Protein AF-A0A7R9UH66-F1 (afdb_monomer_lite)

Secondary structure (DSSP, 8-state):
--------------TTPEEETTEEESEEEEE--STTSPPEEEEE-TTS-HHHHHHHHHHHTT--TTHHHHHHHHHHHHH----TT-TT----S------

Radius of gyration: 20.77 Å; chains: 1; bounding box: 57×22×76 Å

Foldseek 3Di:
DDDDDDDDDPPDLPVQWDDDPNDTANDWDFADDDPPDGTDTQGHHQLDQLLVSLVVSCVVVVHDPVCSVVSSVVCCVVSDHRPPDPPPPPPPVCPDDDD

InterPro domains:
  IPR015155 PLAA family ubiquitin binding domain [PF09070] (16-80)
  IPR015155 PLAA family ubiquitin binding domain [PS51394] (1-89)
  IPR038122 PFU domain superfamily [G3DSA:3.10.20.870] (17-97)

Organism: Diacronema lutheri (NCBI:txid2081491)

Sequence (99 aa):
GAGGGAGGGAGGVALGQREYQGQLYDFVFDVDIAEGQPPLQLPYNRGADPYMAAQQFIWAHNLPQAYLEQTANFIVQNAGPSHAAVAARNVDPLTAAGA

pLDDT: mean 76.76, std 19.07, range [40.72, 96.06]

Structure (mmCIF, N/CA/C/O backbone):
data_AF-A0A7R9UH66-F1
#
_entry.id   AF-A0A7R9UH66-F1
#
loop_
_atom_site.group_PDB
_atom_site.id
_atom_site.type_symbol
_atom_site.label_atom_id
_atom_site.label_alt_id
_atom_site.label_comp_id
_atom_site.label_asym_id
_atom_site.label_entity_id
_atom_site.label_seq_id
_atom_site.pdbx_PDB_ins_code
_atom_site.Cartn_x
_atom_site.Cartn_y
_atom_site.Cartn_z
_atom_site.occupancy
_atom_site.B_iso_or_equiv
_atom_site.auth_seq_id
_atom_site.auth_comp_id
_atom_site.auth_asym_id
_atom_site.auth_atom_id
_atom_site.pdbx_PDB_model_num
ATOM 1 N N . GLY A 1 1 ? 45.530 -0.165 24.063 1.00 54.09 1 GLY A N 1
ATOM 2 C CA . GLY A 1 1 ? 44.303 -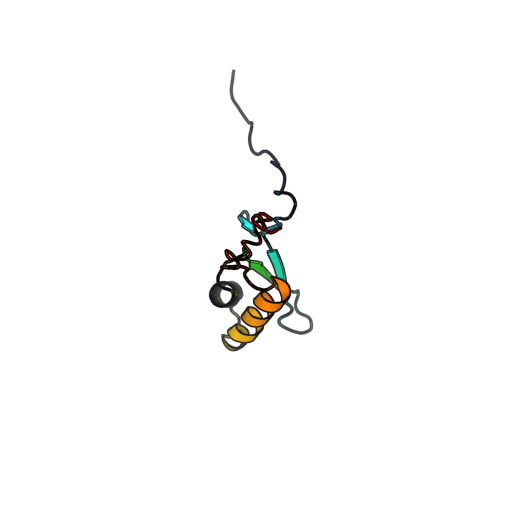0.956 23.881 1.00 54.09 1 GLY A CA 1
ATOM 3 C C . GLY A 1 1 ? 43.758 -0.651 22.510 1.00 54.09 1 GLY A C 1
ATOM 4 O O . GLY A 1 1 ? 43.576 0.519 22.209 1.00 54.09 1 GLY A O 1
ATOM 5 N N . ALA A 1 2 ? 43.605 -1.672 21.673 1.00 54.34 2 ALA A N 1
ATOM 6 C CA . ALA A 1 2 ? 42.914 -1.581 20.393 1.00 54.34 2 ALA A CA 1
ATOM 7 C C . ALA A 1 2 ? 41.470 -2.078 20.562 1.00 54.34 2 ALA A C 1
ATOM 9 O O . ALA A 1 2 ? 41.223 -2.947 21.396 1.00 54.34 2 ALA A O 1
ATOM 10 N N . GLY A 1 3 ? 40.565 -1.555 19.735 1.00 46.22 3 GLY A N 1
ATOM 11 C CA . GLY A 1 3 ? 39.159 -1.958 19.636 1.00 46.22 3 GLY A CA 1
ATOM 12 C C . GLY A 1 3 ? 38.238 -0.844 20.129 1.00 46.22 3 GLY A C 1
ATOM 13 O O . GLY A 1 3 ? 38.404 -0.354 21.235 1.00 46.22 3 GLY A O 1
ATOM 14 N N . GLY A 1 4 ? 37.266 -0.351 19.377 1.00 51.94 4 GLY A N 1
ATOM 15 C CA . GLY A 1 4 ? 36.676 -0.801 18.123 1.00 51.94 4 GLY A CA 1
ATOM 16 C C . GLY A 1 4 ? 35.274 -0.190 18.088 1.00 51.94 4 GLY A C 1
ATOM 17 O O . GLY A 1 4 ? 34.579 -0.218 19.098 1.00 51.94 4 GLY A O 1
ATOM 18 N N . GLY A 1 5 ? 34.886 0.420 16.971 1.00 45.62 5 GLY A N 1
ATOM 19 C CA . GLY A 1 5 ? 33.593 1.098 16.861 1.00 45.62 5 GLY A CA 1
ATOM 20 C C . GLY A 1 5 ? 33.389 1.776 15.513 1.00 45.62 5 GLY A C 1
ATOM 21 O O . GLY A 1 5 ? 33.060 2.954 15.458 1.00 45.62 5 GLY A O 1
ATOM 22 N N . ALA A 1 6 ? 33.649 1.042 14.432 1.00 57.56 6 ALA A N 1
ATOM 23 C CA . ALA A 1 6 ? 33.206 1.398 13.092 1.00 57.56 6 ALA A CA 1
ATOM 24 C C . ALA A 1 6 ? 31.919 0.616 12.785 1.00 57.56 6 ALA A C 1
ATOM 26 O O . ALA A 1 6 ? 31.909 -0.607 12.911 1.00 57.56 6 ALA A O 1
ATOM 27 N N . GLY A 1 7 ? 30.860 1.314 12.375 1.00 50.31 7 GLY A N 1
ATOM 28 C CA . GLY A 1 7 ? 29.608 0.732 11.877 1.00 50.31 7 GLY A CA 1
ATOM 29 C C . GLY A 1 7 ? 28.409 1.589 12.303 1.00 50.31 7 GLY A C 1
ATOM 30 O O . GLY A 1 7 ? 28.279 1.892 13.476 1.00 50.31 7 GLY A O 1
ATOM 31 N N . GLY A 1 8 ? 27.504 2.048 11.446 1.00 50.06 8 GLY A N 1
ATOM 32 C CA . GLY A 1 8 ? 27.265 1.715 10.051 1.00 50.06 8 GLY A CA 1
ATOM 33 C C . GLY A 1 8 ? 27.378 2.942 9.160 1.00 50.06 8 GLY A C 1
ATOM 34 O O . GLY A 1 8 ? 26.982 4.047 9.525 1.00 50.06 8 GLY A O 1
ATOM 35 N N . GLY A 1 9 ? 27.953 2.727 7.980 1.00 43.97 9 GLY A N 1
ATOM 36 C CA . GLY A 1 9 ? 27.936 3.716 6.925 1.00 43.97 9 GLY A CA 1
ATOM 37 C C . GLY A 1 9 ? 26.498 4.060 6.565 1.00 43.97 9 GLY A C 1
ATOM 38 O O . GLY A 1 9 ? 25.702 3.177 6.255 1.00 43.97 9 GLY A O 1
ATOM 39 N N . ALA A 1 10 ? 26.215 5.357 6.508 1.00 52.00 10 ALA A N 1
ATOM 40 C CA . ALA A 1 10 ? 25.249 5.898 5.569 1.00 52.00 10 ALA A CA 1
ATOM 41 C C . ALA A 1 10 ? 25.803 5.668 4.147 1.00 52.00 10 ALA A C 1
ATOM 43 O O . ALA A 1 10 ? 26.248 6.587 3.463 1.00 52.00 10 ALA A O 1
ATOM 44 N N . GLY A 1 11 ? 25.903 4.396 3.749 1.00 43.59 11 GLY A N 1
ATOM 45 C CA . GLY A 1 11 ? 26.115 3.994 2.371 1.00 43.59 11 GLY A CA 1
ATOM 46 C C . GLY A 1 11 ? 24.848 4.392 1.647 1.00 43.59 11 GLY A C 1
ATOM 47 O O . GLY A 1 11 ? 23.777 3.926 2.022 1.00 43.59 11 GLY A O 1
ATOM 48 N N . GLY A 1 12 ? 24.990 5.350 0.731 1.00 48.00 12 GLY A N 1
ATOM 49 C CA . GLY A 1 12 ? 23.898 6.116 0.153 1.00 48.00 12 GLY A CA 1
ATOM 50 C C . GLY A 1 12 ? 22.652 5.284 -0.100 1.00 48.00 12 GLY A C 1
ATOM 51 O O . GLY A 1 12 ? 22.736 4.201 -0.678 1.00 48.00 12 GLY A O 1
ATOM 52 N N . VAL A 1 13 ? 21.501 5.832 0.303 1.00 49.19 13 VAL A N 1
ATOM 53 C CA . VAL A 1 13 ? 20.218 5.475 -0.302 1.00 49.19 13 VAL A CA 1
ATOM 54 C C . VAL A 1 13 ? 20.479 5.328 -1.798 1.00 49.19 13 VAL A C 1
ATOM 56 O O . VAL A 1 13 ? 20.881 6.294 -2.453 1.00 49.19 13 VAL A O 1
ATOM 59 N N . ALA A 1 14 ? 20.417 4.099 -2.319 1.00 53.00 14 ALA A N 1
ATOM 60 C CA . ALA A 1 14 ? 20.579 3.865 -3.747 1.00 53.00 14 ALA A CA 1
ATOM 61 C C . ALA A 1 14 ? 19.590 4.820 -4.415 1.00 53.00 14 ALA A C 1
ATOM 63 O O . ALA A 1 14 ? 18.423 4.731 -4.072 1.00 53.00 14 ALA A O 1
ATOM 64 N N . LEU A 1 15 ? 20.077 5.787 -5.205 1.00 54.31 15 LEU A N 1
ATOM 65 C CA . LEU A 1 15 ? 19.490 7.106 -5.542 1.00 54.31 15 LEU A CA 1
ATOM 66 C C . LEU A 1 15 ? 17.993 7.131 -5.964 1.00 54.31 15 LEU A C 1
ATOM 68 O O . LEU A 1 15 ? 17.647 7.597 -7.045 1.00 54.31 15 LEU A O 1
ATOM 72 N N . GLY A 1 16 ? 17.084 6.659 -5.115 1.00 63.62 16 GLY A N 1
ATOM 73 C CA . GLY A 1 16 ? 15.685 6.390 -5.446 1.00 63.62 16 GLY A CA 1
ATOM 74 C C . GLY A 1 16 ? 14.957 5.415 -4.509 1.00 63.62 16 GLY A C 1
ATOM 75 O O . GLY A 1 16 ? 13.733 5.427 -4.504 1.00 63.62 16 GLY A O 1
ATOM 76 N N . GLN A 1 17 ? 15.659 4.616 -3.699 1.00 75.44 17 GLN A N 1
ATOM 77 C CA . GLN A 1 17 ? 15.042 3.724 -2.714 1.00 75.44 17 GLN A CA 1
ATOM 78 C C . GLN A 1 17 ? 14.747 4.464 -1.405 1.00 75.44 17 GLN A C 1
ATOM 80 O O . GLN A 1 17 ? 15.578 5.231 -0.910 1.00 75.44 17 GLN A O 1
ATOM 85 N N . ARG A 1 18 ? 13.563 4.226 -0.836 1.00 83.62 18 ARG A N 1
ATOM 86 C CA . ARG A 1 18 ? 13.157 4.765 0.465 1.00 83.62 18 ARG A CA 1
ATOM 87 C C . ARG A 1 18 ? 13.310 3.703 1.548 1.00 83.62 18 ARG A C 1
ATOM 89 O O . ARG A 1 18 ? 12.925 2.553 1.354 1.00 83.62 18 ARG A O 1
ATOM 96 N N . GLU A 1 19 ? 13.849 4.100 2.694 1.00 84.19 19 GLU A N 1
ATOM 97 C CA . GLU A 1 19 ? 13.913 3.237 3.872 1.00 84.19 19 GLU A CA 1
ATOM 98 C C . GLU A 1 19 ? 12.558 3.223 4.594 1.00 84.19 19 GLU A C 1
ATOM 100 O O . GLU A 1 19 ? 11.989 4.275 4.885 1.00 84.19 19 GLU A O 1
ATOM 105 N N . TYR A 1 20 ? 12.050 2.029 4.886 1.00 84.38 20 TYR A N 1
ATOM 106 C CA . TYR A 1 20 ? 10.851 1.798 5.681 1.00 84.38 20 TYR A CA 1
ATOM 107 C C . TYR A 1 20 ? 11.101 0.628 6.640 1.00 84.38 20 TYR A C 1
ATOM 109 O O . TYR A 1 20 ? 11.451 -0.472 6.214 1.00 84.38 20 TYR A O 1
ATOM 117 N N . GLN A 1 21 ? 10.962 0.877 7.947 1.00 83.81 21 GLN A N 1
ATOM 118 C CA . GLN A 1 21 ? 11.210 -0.101 9.023 1.00 83.81 21 GLN A CA 1
ATOM 119 C C . GLN A 1 21 ? 12.587 -0.805 8.950 1.00 83.81 21 GLN A C 1
ATOM 121 O O . GLN A 1 21 ? 12.714 -1.983 9.277 1.00 83.81 21 GLN A O 1
ATOM 126 N N . GLY A 1 22 ? 13.635 -0.094 8.516 1.00 84.62 22 GLY A N 1
ATOM 127 C CA . GLY A 1 22 ? 14.993 -0.647 8.388 1.00 84.62 22 GLY A CA 1
ATOM 128 C C . GLY A 1 22 ? 15.224 -1.501 7.135 1.00 84.62 22 GLY A C 1
ATOM 129 O O . GLY A 1 22 ? 16.265 -2.146 7.015 1.00 84.62 22 GLY A O 1
ATOM 130 N N . GLN A 1 23 ? 14.274 -1.512 6.197 1.00 85.81 23 GLN A N 1
ATOM 131 C CA . GLN A 1 23 ? 14.408 -2.145 4.886 1.00 85.81 23 GLN A CA 1
ATOM 132 C C . GLN A 1 23 ? 14.292 -1.099 3.772 1.00 85.81 23 GLN A C 1
ATOM 134 O O . GLN A 1 23 ? 13.539 -0.135 3.890 1.00 85.81 23 GLN A O 1
ATOM 139 N N . LEU A 1 24 ? 15.037 -1.286 2.683 1.00 87.44 24 LEU A N 1
ATOM 140 C CA . LEU A 1 24 ? 14.987 -0.406 1.515 1.00 87.44 24 LEU A CA 1
ATOM 141 C C . LEU A 1 24 ? 13.944 -0.909 0.518 1.00 87.44 24 LEU A C 1
ATOM 143 O O . LEU A 1 24 ? 13.953 -2.086 0.154 1.00 87.44 24 LEU A O 1
ATOM 147 N N . TYR A 1 25 ? 13.089 0.003 0.061 1.00 89.81 25 TYR A N 1
ATOM 148 C CA . TYR A 1 25 ? 12.055 -0.252 -0.935 1.00 89.81 25 TYR A CA 1
ATOM 149 C C . TYR A 1 25 ? 12.195 0.687 -2.129 1.00 89.81 25 TYR A C 1
ATOM 151 O O . TYR A 1 25 ? 12.596 1.840 -1.972 1.00 89.81 25 TYR A O 1
ATOM 159 N N . ASP A 1 26 ? 11.822 0.223 -3.322 1.00 89.75 26 ASP A N 1
ATOM 160 C CA . ASP A 1 26 ? 11.808 1.075 -4.522 1.00 89.75 26 ASP A CA 1
ATOM 161 C C . ASP A 1 26 ? 10.758 2.185 -4.432 1.00 89.75 26 ASP A C 1
ATOM 16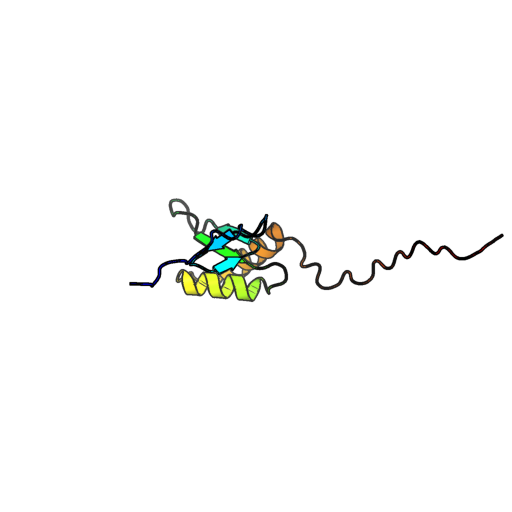3 O O . ASP A 1 26 ? 10.970 3.299 -4.908 1.00 89.75 26 ASP A O 1
ATOM 167 N N . PHE A 1 27 ? 9.619 1.879 -3.813 1.00 89.56 27 PHE A N 1
ATOM 168 C CA . PHE A 1 27 ? 8.516 2.802 -3.628 1.00 89.56 27 PHE A CA 1
ATOM 169 C C . PHE A 1 27 ? 7.967 2.678 -2.208 1.00 89.56 27 PHE A C 1
ATOM 171 O O . PHE A 1 27 ? 7.804 1.585 -1.675 1.00 89.56 27 PHE A O 1
ATOM 178 N N . VAL A 1 28 ? 7.653 3.816 -1.599 1.00 92.50 28 VAL A N 1
ATOM 179 C CA . VAL A 1 28 ? 6.838 3.886 -0.384 1.00 92.50 28 VAL A CA 1
ATOM 180 C C . VAL A 1 28 ? 5.741 4.883 -0.693 1.00 92.50 28 VAL A C 1
ATOM 182 O O . VAL A 1 28 ? 6.028 6.065 -0.910 1.00 92.50 28 VAL A O 1
ATOM 185 N N . PHE A 1 29 ? 4.518 4.382 -0.817 1.00 92.38 29 PHE A N 1
ATOM 186 C CA . PHE A 1 29 ? 3.359 5.195 -1.144 1.00 92.38 29 PHE A CA 1
ATOM 187 C C . PHE A 1 29 ? 2.611 5.594 0.121 1.00 92.38 29 PHE A C 1
ATOM 189 O O . PHE A 1 29 ? 2.465 4.784 1.030 1.00 92.38 29 PHE A O 1
ATOM 196 N N . ASP A 1 30 ? 2.103 6.817 0.151 1.00 92.75 30 ASP A N 1
ATOM 197 C CA . ASP A 1 30 ? 1.239 7.302 1.220 1.00 92.75 30 ASP A CA 1
ATOM 198 C C . ASP A 1 30 ? -0.219 7.033 0.813 1.00 92.75 30 ASP A C 1
ATOM 200 O O . ASP A 1 30 ? -0.685 7.528 -0.213 1.00 92.75 30 ASP A O 1
ATOM 204 N N . VAL A 1 31 ? -0.908 6.172 1.566 1.00 90.50 31 VAL A N 1
ATOM 205 C CA . VAL A 1 31 ? -2.268 5.700 1.277 1.00 90.50 31 VAL A CA 1
ATOM 206 C C . VAL A 1 31 ? -3.233 6.260 2.314 1.00 90.50 31 VAL A C 1
ATOM 208 O O . VAL A 1 31 ? -3.199 5.881 3.488 1.00 90.50 31 VAL A O 1
ATOM 211 N N . ASP A 1 32 ? -4.130 7.134 1.873 1.00 90.56 32 ASP A N 1
ATOM 212 C CA . ASP A 1 32 ? -5.213 7.661 2.699 1.00 90.56 32 ASP A CA 1
ATOM 213 C C . ASP A 1 32 ? -6.345 6.629 2.824 1.00 90.56 32 ASP A C 1
ATOM 215 O O . ASP A 1 32 ? -7.017 6.294 1.847 1.00 90.56 32 ASP A O 1
ATOM 219 N N . ILE A 1 33 ? -6.558 6.106 4.035 1.00 86.69 33 ILE A N 1
ATOM 220 C CA . ILE A 1 33 ? -7.600 5.099 4.310 1.00 86.69 33 ILE A CA 1
ATOM 221 C C . ILE A 1 33 ? -8.910 5.733 4.778 1.00 86.69 33 ILE A C 1
ATOM 223 O O . ILE A 1 33 ? -9.988 5.244 4.446 1.00 86.69 33 ILE A O 1
ATOM 227 N N . ALA A 1 34 ? -8.835 6.806 5.564 1.00 83.94 34 ALA A N 1
ATOM 228 C CA . ALA A 1 34 ? -10.002 7.466 6.132 1.00 83.94 34 ALA A CA 1
ATOM 229 C C . ALA A 1 34 ? -9.759 8.965 6.308 1.00 83.94 34 ALA A C 1
ATOM 231 O O . ALA A 1 34 ? -8.655 9.397 6.641 1.00 83.94 34 ALA A O 1
ATOM 232 N N . GLU A 1 35 ? -10.820 9.753 6.134 1.00 83.62 35 GLU A N 1
ATOM 233 C CA . GLU A 1 35 ? -10.777 11.197 6.341 1.00 83.62 35 GLU A CA 1
ATOM 234 C C . GLU A 1 35 ? -10.424 11.515 7.806 1.00 83.62 35 GLU A C 1
ATOM 236 O O . GLU A 1 35 ? -11.049 11.013 8.741 1.00 83.62 35 GLU A O 1
ATOM 241 N N . GLY A 1 36 ? -9.379 12.321 8.009 1.00 87.06 36 GLY A N 1
ATOM 242 C CA . GLY A 1 36 ? -8.891 12.702 9.338 1.00 87.06 36 GLY A CA 1
ATOM 243 C C . GLY A 1 36 ? -7.935 11.705 10.007 1.00 87.06 36 GLY A C 1
ATOM 244 O O . GLY A 1 36 ? -7.507 11.958 11.133 1.00 87.06 36 GLY A O 1
ATOM 245 N N . GLN A 1 37 ? -7.575 10.597 9.352 1.00 87.38 37 GLN A N 1
ATOM 246 C CA . GLN A 1 37 ? -6.474 9.728 9.785 1.00 87.38 37 GLN A CA 1
ATOM 247 C C . GLN A 1 37 ? -5.181 10.081 9.037 1.00 87.38 37 GLN A C 1
ATOM 249 O O . GLN A 1 37 ? -5.248 10.536 7.895 1.00 87.38 37 GLN A O 1
ATOM 254 N N . PRO A 1 38 ? -3.998 9.891 9.653 1.00 90.56 38 PRO A N 1
ATOM 255 C CA . PRO A 1 38 ? -2.743 10.053 8.934 1.00 90.56 38 PRO A CA 1
ATOM 256 C C . PRO A 1 38 ? -2.654 9.028 7.790 1.00 90.56 38 PRO A C 1
ATOM 258 O O . PRO A 1 38 ? -3.101 7.888 7.966 1.00 90.56 38 PRO A O 1
ATOM 261 N N . PRO A 1 39 ? -2.059 9.401 6.645 1.00 91.12 39 PRO A N 1
ATOM 262 C CA . PRO A 1 39 ? -1.821 8.457 5.566 1.00 91.12 39 PRO A CA 1
ATOM 263 C C . PRO A 1 39 ? -0.930 7.316 6.055 1.00 91.12 39 PRO A C 1
ATOM 265 O O . PRO A 1 39 ? 0.003 7.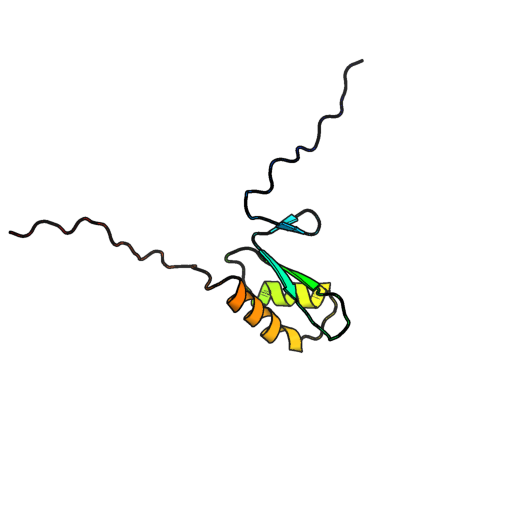510 6.841 1.00 91.12 39 PRO A O 1
ATOM 268 N N . LEU A 1 40 ? -1.228 6.112 5.585 1.00 93.06 40 LEU A N 1
ATOM 269 C CA . LEU A 1 40 ? -0.472 4.916 5.920 1.00 93.06 40 LEU A CA 1
ATOM 270 C C . LEU A 1 40 ? 0.562 4.634 4.836 1.00 93.06 40 LEU A C 1
ATOM 272 O O . LEU A 1 40 ? 0.284 4.744 3.646 1.00 93.06 40 LEU A O 1
ATOM 276 N N . GLN A 1 41 ? 1.756 4.236 5.254 1.00 93.12 41 GLN A N 1
ATOM 277 C CA . GLN A 1 41 ? 2.858 3.976 4.337 1.00 93.12 41 GLN A CA 1
ATOM 278 C C . GLN A 1 41 ? 2.791 2.551 3.797 1.00 93.12 41 GLN A C 1
ATOM 280 O O . GLN A 1 41 ? 2.866 1.585 4.554 1.00 93.12 41 GLN A O 1
ATOM 285 N N . LEU A 1 42 ? 2.697 2.431 2.477 1.00 93.88 42 LEU A N 1
ATOM 286 C CA . LEU A 1 42 ? 2.705 1.175 1.750 1.00 93.88 42 LEU A CA 1
ATOM 287 C C . LEU A 1 42 ? 4.064 0.976 1.070 1.00 93.88 42 LEU A C 1
ATOM 289 O O . LEU A 1 42 ? 4.322 1.587 0.026 1.00 93.88 42 LEU A O 1
ATOM 293 N N . PRO A 1 43 ? 4.940 0.126 1.629 1.00 93.19 43 PRO A N 1
ATOM 294 C CA . PRO A 1 43 ? 6.198 -0.230 0.990 1.00 93.19 43 PRO A CA 1
ATOM 295 C C . PRO A 1 43 ? 5.971 -1.193 -0.186 1.00 93.19 43 PRO A C 1
ATOM 297 O O . PRO A 1 43 ? 5.266 -2.196 -0.065 1.00 93.19 43 PRO A O 1
ATOM 300 N N . TYR A 1 44 ? 6.584 -0.909 -1.334 1.00 92.56 44 TYR A N 1
ATOM 301 C CA . TYR A 1 44 ? 6.463 -1.708 -2.551 1.00 92.56 44 TYR A CA 1
ATOM 302 C C . TYR A 1 44 ? 7.778 -1.746 -3.337 1.00 92.56 44 TYR A C 1
ATOM 304 O O . TYR A 1 44 ? 8.424 -0.724 -3.564 1.00 92.56 44 TYR A O 1
ATOM 312 N N . ASN A 1 45 ? 8.153 -2.938 -3.799 1.00 90.19 45 ASN A N 1
ATOM 313 C CA . ASN A 1 45 ? 9.310 -3.138 -4.671 1.00 90.19 45 ASN A CA 1
ATOM 314 C C . ASN A 1 45 ? 8.869 -3.273 -6.123 1.00 90.19 45 ASN A C 1
ATOM 316 O O . ASN A 1 45 ? 7.858 -3.911 -6.425 1.00 90.19 45 ASN A O 1
ATOM 320 N N . ARG A 1 46 ? 9.642 -2.699 -7.045 1.00 85.69 46 ARG A N 1
ATOM 321 C CA . ARG A 1 46 ? 9.324 -2.755 -8.470 1.00 85.69 46 ARG A CA 1
ATOM 322 C C . ARG A 1 46 ? 9.324 -4.212 -8.936 1.00 85.69 46 ARG A C 1
ATOM 324 O O . ARG A 1 46 ? 10.324 -4.909 -8.813 1.00 85.69 46 ARG A O 1
ATOM 331 N N . GLY A 1 47 ? 8.210 -4.651 -9.519 1.00 84.88 47 GLY A N 1
ATOM 332 C CA . GLY A 1 47 ? 8.041 -6.026 -9.996 1.00 84.88 47 GLY A CA 1
ATOM 333 C C . GLY A 1 47 ? 7.543 -7.017 -8.940 1.00 84.88 47 GLY A C 1
ATOM 334 O O . GLY A 1 47 ? 7.373 -8.187 -9.273 1.00 84.88 47 GLY A O 1
ATOM 335 N N . ALA A 1 48 ? 7.281 -6.576 -7.704 1.00 89.50 48 ALA A N 1
ATOM 336 C CA . ALA A 1 48 ? 6.528 -7.371 -6.739 1.00 89.50 48 ALA A CA 1
ATOM 337 C C . ALA A 1 48 ? 5.053 -7.513 -7.162 1.00 89.50 48 ALA A C 1
ATOM 339 O O . ALA A 1 48 ? 4.561 -6.794 -8.032 1.00 89.50 48 ALA A O 1
ATOM 340 N N . ASP A 1 49 ? 4.333 -8.447 -6.541 1.00 91.94 49 ASP A N 1
ATOM 341 C CA . ASP A 1 49 ? 2.901 -8.605 -6.785 1.00 91.94 49 ASP A CA 1
ATOM 342 C C . ASP A 1 49 ? 2.107 -7.534 -5.998 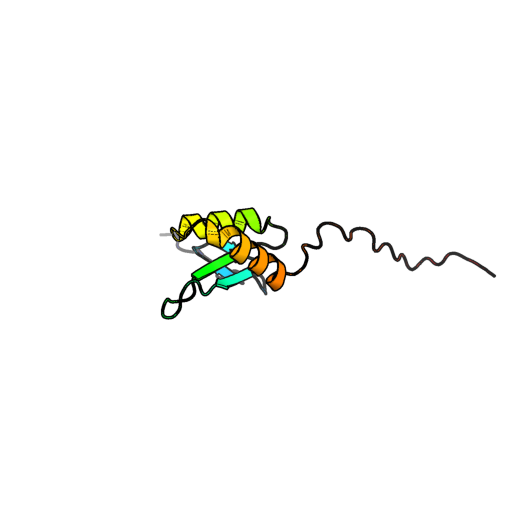1.00 91.94 49 ASP A C 1
ATOM 344 O O . ASP A 1 49 ? 2.238 -7.454 -4.768 1.00 91.94 49 ASP A O 1
ATOM 348 N N . PRO A 1 50 ? 1.292 -6.697 -6.671 1.00 92.62 50 PRO A N 1
ATOM 349 C CA . PRO A 1 50 ? 0.544 -5.622 -6.024 1.00 92.62 50 PRO A CA 1
ATOM 350 C C . PRO A 1 50 ? -0.547 -6.140 -5.078 1.00 92.62 50 PRO A C 1
ATOM 352 O O . PRO A 1 50 ? -0.800 -5.508 -4.055 1.00 92.62 50 PRO A O 1
ATOM 355 N N . TYR A 1 51 ? -1.163 -7.293 -5.358 1.00 94.50 51 TYR A N 1
ATOM 356 C CA . TYR A 1 51 ? -2.161 -7.898 -4.473 1.00 94.50 51 TYR A CA 1
ATOM 357 C C . TYR A 1 51 ? -1.510 -8.468 -3.216 1.00 94.50 51 TYR A C 1
ATOM 359 O O . TYR A 1 51 ? -2.037 -8.281 -2.122 1.00 94.50 51 TYR A O 1
ATOM 367 N N . MET A 1 52 ? -0.340 -9.103 -3.334 1.00 94.75 52 MET A N 1
ATOM 368 C CA . MET A 1 52 ? 0.423 -9.542 -2.159 1.00 94.75 52 MET A CA 1
ATOM 369 C C . MET A 1 52 ? 0.867 -8.354 -1.299 1.00 94.75 52 MET A C 1
ATOM 371 O O . MET A 1 52 ? 0.705 -8.395 -0.081 1.00 94.75 52 MET A O 1
ATOM 375 N N . ALA A 1 53 ? 1.392 -7.287 -1.909 1.00 93.88 53 ALA A N 1
ATOM 376 C CA . ALA A 1 53 ? 1.804 -6.088 -1.178 1.00 93.88 53 ALA A CA 1
ATOM 377 C C . ALA A 1 53 ? 0.615 -5.406 -0.478 1.00 93.88 53 ALA A C 1
ATOM 379 O O . ALA A 1 53 ? 0.701 -5.076 0.706 1.00 93.88 53 ALA A O 1
ATOM 380 N N . ALA A 1 54 ? -0.523 -5.277 -1.167 1.00 94.38 54 ALA A N 1
ATOM 381 C CA . ALA A 1 54 ? -1.764 -4.770 -0.588 1.00 94.38 54 ALA A CA 1
ATOM 382 C C . ALA A 1 54 ? -2.268 -5.652 0.566 1.00 94.38 54 ALA A C 1
ATOM 384 O O . ALA A 1 54 ? -2.668 -5.136 1.607 1.00 94.38 54 ALA A O 1
ATOM 385 N N . GLN A 1 55 ? -2.203 -6.978 0.423 1.00 96.06 55 GLN A N 1
ATOM 386 C CA . GLN A 1 55 ? -2.620 -7.908 1.471 1.00 96.06 55 GLN A CA 1
ATOM 387 C C . GLN A 1 55 ? -1.788 -7.749 2.746 1.00 96.06 55 GLN A C 1
ATOM 389 O O . GLN A 1 55 ? -2.347 -7.709 3.843 1.00 96.06 55 GLN A O 1
ATOM 394 N N . GLN A 1 56 ? -0.464 -7.653 2.599 1.00 94.31 56 GLN A N 1
ATOM 395 C CA . GLN A 1 56 ? 0.451 -7.439 3.720 1.00 94.31 56 GLN A CA 1
ATOM 396 C C . GLN A 1 56 ? 0.184 -6.097 4.398 1.00 94.31 56 GLN A C 1
ATOM 398 O O . GLN A 1 56 ? 0.122 -6.034 5.621 1.00 94.31 56 GLN A O 1
ATOM 403 N N . PHE A 1 57 ? -0.045 -5.044 3.613 1.00 94.31 57 PHE A N 1
ATOM 404 C CA . PHE A 1 57 ? -0.412 -3.725 4.121 1.00 94.31 57 PHE A CA 1
ATOM 405 C C . PHE A 1 57 ? -1.719 -3.764 4.933 1.00 94.31 57 PHE A C 1
ATOM 407 O O . PHE A 1 57 ? -1.784 -3.230 6.039 1.00 94.31 57 PHE A O 1
ATOM 414 N N . ILE A 1 58 ? -2.735 -4.477 4.446 1.00 94.50 58 ILE A N 1
ATOM 415 C CA . ILE A 1 58 ? -4.008 -4.654 5.155 1.00 94.50 58 ILE A CA 1
ATOM 416 C C . ILE A 1 58 ? -3.815 -5.379 6.483 1.00 94.50 58 ILE A C 1
ATOM 418 O O . ILE A 1 58 ? -4.350 -4.939 7.497 1.00 94.50 58 ILE A O 1
ATOM 422 N N . TRP A 1 59 ? -3.032 -6.459 6.510 1.00 94.75 59 TRP A N 1
ATOM 423 C CA . TRP A 1 59 ? -2.754 -7.179 7.753 1.00 94.75 59 TRP A CA 1
ATOM 424 C C . TRP A 1 59 ? -1.909 -6.362 8.730 1.00 94.75 59 TRP A C 1
ATOM 426 O O . TRP A 1 59 ? -2.232 -6.323 9.915 1.00 94.75 59 TRP A O 1
ATOM 436 N N . ALA A 1 60 ? -0.880 -5.667 8.243 1.00 92.81 60 ALA A N 1
ATOM 437 C CA . ALA A 1 60 ? 0.006 -4.843 9.062 1.00 92.81 60 ALA A CA 1
ATOM 438 C C . ALA A 1 60 ? -0.739 -3.697 9.763 1.00 92.81 60 ALA A C 1
ATOM 440 O O . ALA A 1 60 ? -0.419 -3.353 10.899 1.00 92.81 60 ALA A O 1
ATOM 441 N N . HIS A 1 61 ? -1.753 -3.135 9.103 1.00 91.50 61 HIS A N 1
ATOM 442 C CA . HIS A 1 61 ? -2.550 -2.024 9.622 1.00 91.50 61 HIS A CA 1
ATOM 443 C C . HIS A 1 61 ? -3.932 -2.443 10.144 1.00 91.50 61 HIS A C 1
ATOM 445 O O . HIS A 1 61 ? -4.743 -1.584 10.487 1.00 91.50 61 HIS A O 1
ATOM 451 N N . ASN A 1 62 ? -4.201 -3.752 10.225 1.00 92.75 62 ASN A N 1
ATOM 452 C CA . ASN A 1 62 ? -5.478 -4.323 10.659 1.00 92.75 62 ASN A CA 1
ATOM 453 C C . ASN A 1 62 ? -6.686 -3.704 9.917 1.00 92.75 62 ASN A C 1
ATOM 455 O O . ASN A 1 62 ? -7.717 -3.372 10.510 1.00 92.75 62 ASN A O 1
ATOM 459 N N . LEU A 1 63 ? -6.543 -3.517 8.604 1.00 92.69 63 LEU A N 1
ATOM 460 C CA . LEU A 1 63 ? -7.577 -2.950 7.748 1.00 92.69 63 LEU A CA 1
ATOM 461 C C . LEU A 1 63 ? -8.600 -4.020 7.327 1.00 92.69 63 LEU A C 1
ATOM 463 O O . LEU A 1 63 ? -8.295 -5.215 7.299 1.00 92.69 63 LEU A O 1
ATOM 467 N N . PRO A 1 64 ? -9.829 -3.619 6.962 1.00 94.25 64 PRO A N 1
ATOM 468 C CA . PRO A 1 64 ? -10.797 -4.523 6.352 1.00 94.25 64 PRO A CA 1
ATOM 469 C C . PRO A 1 64 ? -10.317 -5.073 5.005 1.00 94.25 64 PRO A C 1
ATOM 471 O O . PRO A 1 64 ? -9.747 -4.352 4.189 1.00 94.25 64 PRO A O 1
ATOM 474 N N . GLN A 1 65 ? -10.665 -6.325 4.704 1.00 94.25 65 GLN A N 1
ATOM 475 C CA . GLN A 1 65 ? -10.274 -6.961 3.441 1.00 94.25 65 GLN A CA 1
ATOM 476 C C . GLN A 1 65 ? -10.890 -6.303 2.193 1.00 94.25 65 GLN A C 1
ATOM 478 O O . GLN A 1 65 ? -10.381 -6.465 1.089 1.00 94.25 65 GLN A O 1
ATOM 483 N N . ALA A 1 66 ? -11.947 -5.504 2.365 1.00 94.12 66 ALA A N 1
ATOM 484 C CA . ALA A 1 66 ? -12.531 -4.694 1.297 1.00 94.12 66 ALA A CA 1
ATOM 485 C C . ALA A 1 66 ? -11.532 -3.695 0.675 1.00 94.12 66 ALA A C 1
ATOM 487 O O . ALA A 1 66 ?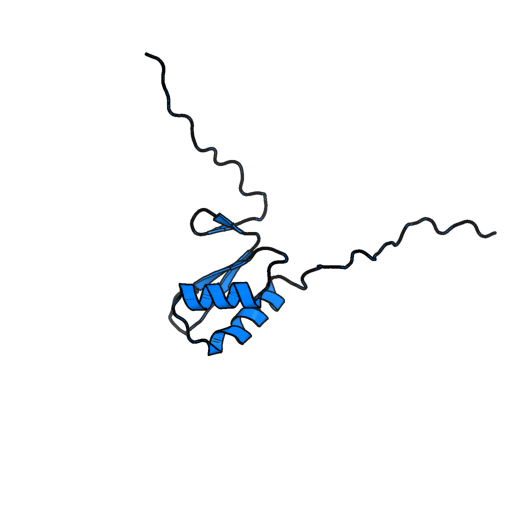 -11.699 -3.317 -0.481 1.00 94.12 66 ALA A O 1
ATOM 488 N N . TYR A 1 67 ? -10.477 -3.306 1.402 1.00 93.62 67 TYR A N 1
ATOM 489 C CA . TYR A 1 67 ? -9.434 -2.421 0.879 1.00 93.62 67 TYR A CA 1
ATOM 490 C C . TYR A 1 67 ? -8.474 -3.123 -0.089 1.00 93.62 67 TYR A C 1
ATOM 492 O O . TYR A 1 67 ? -7.746 -2.440 -0.800 1.00 93.62 67 TYR A O 1
ATOM 500 N N . LEU A 1 68 ? -8.472 -4.463 -0.165 1.00 94.69 68 LEU A N 1
ATOM 501 C CA . LEU A 1 68 ? -7.486 -5.224 -0.945 1.00 94.69 68 LEU A CA 1
ATOM 502 C C . LEU A 1 68 ? -7.461 -4.792 -2.405 1.00 94.69 68 LEU A C 1
ATOM 504 O O . LEU A 1 68 ? -6.402 -4.478 -2.944 1.00 94.69 68 LEU A O 1
ATOM 508 N N . GLU A 1 69 ? -8.635 -4.736 -3.023 1.00 94.56 69 GLU A N 1
ATOM 509 C CA . GLU A 1 69 ? -8.769 -4.405 -4.436 1.00 94.56 69 GLU A CA 1
ATOM 510 C C . GLU A 1 69 ? -8.406 -2.935 -4.702 1.00 94.56 69 GLU A C 1
ATOM 512 O O . GLU A 1 69 ? -7.666 -2.633 -5.637 1.00 94.56 69 GLU A O 1
ATOM 517 N N . GLN A 1 70 ? -8.848 -2.014 -3.838 1.00 93.81 70 GLN A N 1
ATOM 518 C CA . GLN A 1 70 ? -8.530 -0.587 -3.945 1.00 93.81 70 GLN A CA 1
ATOM 519 C C . GLN A 1 70 ? -7.026 -0.331 -3.793 1.00 93.81 70 GLN A C 1
ATOM 521 O O . GLN A 1 70 ? -6.434 0.375 -4.610 1.00 93.81 70 GLN A O 1
ATOM 526 N N . THR A 1 71 ? -6.401 -0.915 -2.773 1.00 93.62 71 THR A N 1
ATOM 527 C CA . THR A 1 71 ? -4.974 -0.757 -2.496 1.00 93.62 71 THR A CA 1
ATOM 528 C C . THR A 1 71 ? -4.124 -1.403 -3.591 1.00 93.62 71 THR A C 1
ATOM 530 O O . THR A 1 71 ? -3.166 -0.786 -4.053 1.00 93.62 71 THR A O 1
ATOM 533 N N . ALA A 1 72 ? -4.488 -2.593 -4.078 1.00 93.50 72 ALA A N 1
ATOM 534 C CA . ALA A 1 72 ? -3.787 -3.235 -5.190 1.00 93.50 72 ALA A CA 1
ATOM 535 C C . ALA A 1 72 ? -3.864 -2.384 -6.468 1.00 93.50 72 ALA A C 1
ATOM 537 O O . ALA A 1 72 ? -2.842 -2.123 -7.106 1.00 93.50 72 ALA A O 1
ATOM 538 N N . ASN A 1 73 ? -5.054 -1.878 -6.804 1.00 92.94 73 ASN A N 1
ATOM 539 C CA . ASN A 1 73 ? -5.247 -0.990 -7.950 1.00 92.94 73 ASN A CA 1
ATOM 540 C C . ASN A 1 73 ? -4.450 0.312 -7.809 1.00 92.94 73 ASN A C 1
ATOM 542 O O . ASN A 1 73 ? -3.858 0.777 -8.784 1.00 92.94 73 ASN A O 1
ATOM 546 N N . PHE A 1 74 ? -4.389 0.877 -6.604 1.00 92.62 74 PHE A N 1
ATOM 547 C CA . PHE A 1 74 ? -3.571 2.047 -6.312 1.00 92.62 74 PHE A CA 1
ATOM 548 C C . PHE A 1 74 ? -2.078 1.774 -6.560 1.00 92.62 74 PHE A C 1
ATOM 550 O O . PHE A 1 74 ? -1.416 2.586 -7.208 1.00 92.62 74 PHE A O 1
ATOM 557 N N . ILE A 1 75 ? -1.550 0.621 -6.132 1.00 92.06 75 ILE A N 1
ATOM 558 C CA . ILE A 1 75 ? -0.156 0.235 -6.406 1.00 92.06 75 ILE A CA 1
ATOM 559 C C . ILE A 1 75 ? 0.081 0.126 -7.913 1.00 92.06 75 ILE A C 1
ATOM 561 O O . ILE A 1 75 ? 1.045 0.695 -8.411 1.00 92.06 75 ILE A O 1
ATOM 565 N N . VAL A 1 76 ? -0.797 -0.555 -8.656 1.00 90.50 76 VAL A N 1
ATOM 566 C CA . VAL A 1 76 ? -0.659 -0.719 -10.116 1.00 90.50 76 VAL A CA 1
ATOM 567 C C . VAL A 1 76 ? -0.639 0.632 -10.836 1.00 90.50 76 VAL A C 1
ATOM 569 O O . VAL A 1 76 ? 0.159 0.840 -11.750 1.00 90.50 76 VAL A O 1
ATOM 572 N N . GLN A 1 77 ? -1.491 1.567 -10.413 1.00 90.44 77 GLN A N 1
ATOM 573 C CA . GLN A 1 77 ? -1.568 2.904 -11.005 1.00 90.44 77 GLN A CA 1
ATOM 574 C C . GLN A 1 77 ? -0.327 3.752 -10.698 1.00 90.44 77 GLN A C 1
ATOM 576 O O . GLN A 1 77 ? 0.167 4.442 -11.588 1.00 90.44 77 GLN A O 1
ATOM 581 N N . ASN A 1 78 ? 0.200 3.687 -9.471 1.00 88.62 78 ASN A N 1
ATOM 582 C CA . ASN A 1 78 ? 1.312 4.540 -9.036 1.00 88.62 78 ASN A CA 1
ATOM 583 C C . ASN A 1 78 ? 2.697 3.950 -9.332 1.00 88.62 78 ASN A C 1
ATOM 585 O O . ASN A 1 78 ? 3.624 4.687 -9.660 1.00 88.62 78 ASN A O 1
ATOM 589 N N . ALA A 1 79 ? 2.859 2.630 -9.236 1.00 85.38 79 ALA A N 1
ATOM 590 C CA . ALA A 1 79 ? 4.110 1.952 -9.569 1.00 85.38 79 ALA A CA 1
ATOM 591 C C . ALA A 1 79 ? 4.317 1.795 -11.086 1.00 85.38 79 ALA A C 1
ATOM 593 O O . ALA A 1 79 ? 5.427 1.489 -11.532 1.00 85.38 79 ALA A O 1
ATOM 594 N N . GLY A 1 80 ? 3.258 2.021 -11.871 1.00 72.50 80 GLY A N 1
ATOM 595 C CA . GLY A 1 80 ? 3.227 1.799 -13.309 1.00 72.50 80 GLY A CA 1
ATOM 596 C C . GLY A 1 80 ? 3.124 0.313 -13.667 1.00 72.50 80 GLY A C 1
ATOM 597 O O . GLY A 1 80 ? 3.226 -0.557 -12.798 1.00 72.50 80 GLY A O 1
ATOM 598 N N . PRO A 1 81 ? 2.932 -0.014 -14.959 1.00 62.53 81 PRO A N 1
ATOM 599 C CA . PRO A 1 81 ? 2.926 -1.399 -15.394 1.00 62.53 81 PRO A CA 1
ATOM 600 C C . PRO A 1 81 ? 4.259 -2.041 -15.009 1.00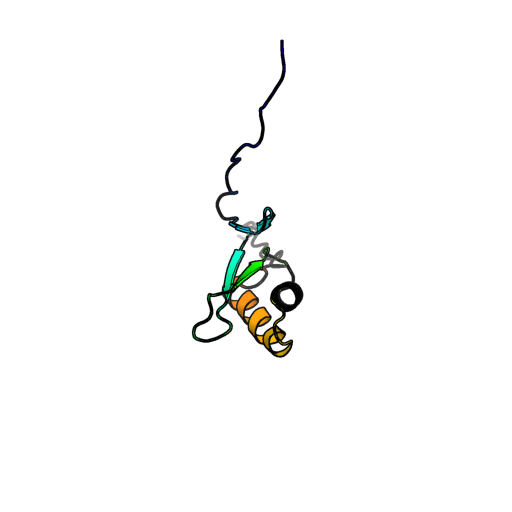 62.53 81 PRO A C 1
ATOM 602 O O . PRO A 1 81 ? 5.333 -1.558 -15.392 1.00 62.53 81 PRO A O 1
ATOM 605 N N . SER A 1 82 ? 4.188 -3.141 -14.258 1.00 55.38 82 SER A N 1
ATOM 606 C CA . SER A 1 82 ? 5.310 -4.053 -14.093 1.00 55.38 82 SER A CA 1
ATOM 607 C C . SER A 1 82 ? 5.773 -4.418 -15.497 1.00 55.38 82 SER A C 1
ATOM 609 O O . SER A 1 82 ? 5.118 -5.191 -16.188 1.00 55.38 82 SER A O 1
ATOM 611 N N . HIS A 1 83 ? 6.898 -3.862 -15.946 1.00 49.06 83 HIS A N 1
ATOM 612 C CA . HIS A 1 83 ? 7.526 -4.226 -17.219 1.00 49.06 83 HIS A CA 1
ATOM 613 C C . HIS A 1 83 ? 8.152 -5.636 -17.137 1.00 49.06 83 HIS A C 1
ATOM 615 O O . HIS A 1 83 ? 9.183 -5.906 -17.754 1.00 49.06 83 HIS A O 1
ATOM 621 N N . ALA A 1 84 ? 7.541 -6.541 -16.365 1.00 52.00 84 ALA A N 1
ATOM 622 C CA . ALA A 1 84 ? 7.767 -7.967 -16.447 1.00 52.00 84 ALA A CA 1
ATOM 623 C C . ALA A 1 84 ? 7.371 -8.381 -17.870 1.00 52.00 84 ALA A C 1
ATOM 625 O O . ALA A 1 84 ? 6.198 -8.495 -18.202 1.00 52.00 84 ALA A O 1
ATOM 626 N N . ALA A 1 85 ? 8.390 -8.501 -18.719 1.00 46.75 85 ALA A N 1
ATOM 627 C CA . ALA A 1 85 ? 8.320 -8.718 -20.157 1.00 46.75 85 ALA A CA 1
ATOM 628 C C . ALA A 1 85 ? 7.809 -7.528 -20.999 1.00 46.75 85 ALA A C 1
ATOM 630 O O . ALA A 1 85 ? 6.769 -7.578 -21.646 1.00 46.75 85 ALA A O 1
ATOM 631 N N . VAL A 1 86 ? 8.676 -6.528 -21.184 1.00 44.09 86 VAL A N 1
ATOM 632 C CA . VAL A 1 86 ? 8.981 -6.133 -22.574 1.00 44.09 86 VAL A CA 1
ATOM 633 C C . VAL A 1 86 ? 10.425 -6.486 -22.928 1.00 44.09 86 VAL A C 1
ATOM 635 O O . VAL A 1 86 ? 11.154 -5.707 -23.533 1.00 44.09 86 VAL A O 1
ATOM 638 N N . ALA A 1 87 ? 10.826 -7.713 -22.587 1.00 48.34 87 ALA A N 1
ATOM 639 C CA . ALA A 1 87 ? 11.937 -8.406 -23.232 1.00 48.34 87 ALA A CA 1
ATOM 640 C C . ALA A 1 87 ? 11.497 -8.869 -24.635 1.00 48.34 87 ALA A C 1
ATOM 642 O O . ALA A 1 87 ? 11.410 -10.056 -24.911 1.00 48.34 87 ALA A O 1
ATOM 643 N N . ALA A 1 88 ? 11.096 -7.918 -25.478 1.00 52.38 88 ALA A N 1
ATOM 644 C CA . ALA A 1 88 ? 10.861 -8.120 -26.909 1.00 52.38 88 ALA A CA 1
ATOM 645 C C . ALA A 1 88 ? 10.792 -6.784 -27.670 1.00 52.38 88 ALA A C 1
ATOM 647 O O . ALA A 1 88 ? 10.180 -6.700 -28.730 1.00 52.38 88 ALA A O 1
ATOM 648 N N . ARG A 1 89 ? 11.433 -5.719 -27.167 1.00 49.94 89 ARG A N 1
ATOM 649 C CA . ARG A 1 89 ? 11.841 -4.608 -28.042 1.00 49.94 89 ARG A CA 1
ATOM 650 C C . ARG A 1 89 ? 13.267 -4.857 -28.511 1.00 49.94 89 ARG A C 1
ATOM 652 O O . ARG A 1 89 ? 14.129 -3.999 -28.371 1.00 49.94 89 ARG A O 1
ATOM 659 N N . ASN A 1 90 ? 13.494 -6.049 -29.060 1.00 52.25 90 ASN A N 1
ATOM 660 C CA . ASN A 1 90 ? 14.566 -6.321 -30.008 1.00 52.25 90 ASN A CA 1
ATOM 661 C C . ASN A 1 90 ? 14.294 -5.517 -31.286 1.00 52.25 90 ASN A C 1
ATOM 663 O O . ASN A 1 90 ? 14.017 -6.063 -32.348 1.00 52.25 90 ASN A O 1
ATOM 667 N N . VAL A 1 91 ? 14.326 -4.193 -31.177 1.00 51.59 91 VAL A N 1
ATOM 668 C CA . VAL A 1 91 ? 14.625 -3.341 -32.322 1.00 51.59 91 VAL A CA 1
ATOM 669 C C . VAL A 1 91 ? 16.141 -3.245 -32.373 1.00 51.59 91 VAL A C 1
ATOM 671 O O . VAL A 1 91 ? 16.748 -2.252 -31.985 1.00 51.59 91 VAL A O 1
ATOM 674 N N . ASP A 1 92 ? 16.742 -4.361 -32.781 1.00 59.66 92 ASP A N 1
ATOM 675 C CA . ASP A 1 92 ? 18.124 -4.414 -33.224 1.00 59.66 92 ASP A CA 1
ATOM 676 C C . ASP A 1 92 ? 18.257 -3.495 -34.456 1.00 59.66 92 ASP A C 1
ATOM 678 O O . ASP A 1 92 ? 17.536 -3.691 -35.437 1.00 59.66 92 ASP A O 1
ATOM 682 N N . PRO A 1 93 ? 19.162 -2.497 -34.461 1.00 67.69 93 PRO A N 1
ATOM 683 C CA . PRO A 1 93 ? 19.362 -1.577 -35.586 1.00 67.69 93 PRO A CA 1
ATOM 684 C C . PRO A 1 93 ? 20.053 -2.227 -36.798 1.00 67.69 93 PRO A C 1
ATOM 686 O O . PRO A 1 93 ? 20.527 -1.529 -37.693 1.00 67.69 93 PRO A O 1
ATOM 689 N N . LEU A 1 94 ? 20.087 -3.558 -36.873 1.00 49.97 94 LEU A N 1
ATOM 690 C CA . LEU A 1 94 ? 20.513 -4.280 -38.060 1.00 49.97 94 LEU A CA 1
ATOM 691 C C . LEU A 1 94 ? 19.313 -4.465 -38.996 1.00 49.97 94 LEU A C 1
ATOM 693 O O . LEU A 1 94 ? 18.870 -5.583 -39.261 1.00 49.97 94 LEU A O 1
ATOM 697 N N . THR A 1 95 ? 18.820 -3.348 -39.541 1.00 64.31 95 THR A N 1
ATOM 698 C CA . THR A 1 95 ? 18.236 -3.361 -40.887 1.00 64.31 95 THR A CA 1
ATOM 699 C C . THR A 1 95 ? 19.350 -3.826 -41.811 1.00 64.31 95 THR A C 1
ATOM 701 O O . THR A 1 95 ? 20.208 -3.065 -42.256 1.00 64.31 95 THR A O 1
ATOM 704 N N . ALA A 1 96 ? 19.375 -5.142 -41.972 1.00 46.66 96 ALA A N 1
ATOM 705 C CA . ALA A 1 96 ? 20.175 -5.866 -42.916 1.00 46.66 96 ALA A CA 1
ATOM 706 C C . ALA A 1 96 ? 20.029 -5.252 -44.314 1.00 46.66 96 ALA A C 1
ATOM 708 O O . ALA A 1 96 ? 18.948 -4.829 -44.719 1.00 46.66 96 ALA A O 1
ATOM 709 N N . ALA A 1 97 ? 21.167 -5.228 -45.001 1.00 57.09 97 ALA A N 1
ATOM 710 C CA . ALA A 1 97 ? 21.363 -5.166 -46.440 1.00 57.09 97 ALA A CA 1
ATOM 711 C C . ALA A 1 97 ? 20.095 -5.175 -47.312 1.00 57.09 97 ALA A C 1
ATOM 713 O O . ALA A 1 97 ? 19.321 -6.132 -47.315 1.00 57.09 97 ALA A O 1
ATOM 714 N N . GLY A 1 98 ? 19.981 -4.160 -48.166 1.00 49.78 98 GLY A N 1
ATOM 715 C CA . GLY A 1 98 ? 19.018 -4.166 -49.252 1.00 49.78 98 GLY A CA 1
ATOM 716 C C . GLY A 1 98 ? 19.184 -2.971 -50.178 1.00 49.78 98 GLY A C 1
ATOM 717 O O . GLY A 1 98 ? 18.592 -1.932 -49.908 1.00 49.78 98 GLY A O 1
ATOM 718 N N . ALA A 1 99 ? 19.904 -3.214 -51.280 1.00 40.72 99 ALA A N 1
ATOM 719 C CA . ALA A 1 99 ? 20.066 -2.406 -52.498 1.00 40.72 99 ALA A CA 1
ATOM 720 C C . ALA A 1 99 ? 21.287 -1.476 -52.563 1.00 40.72 99 ALA A C 1
ATOM 722 O O . ALA A 1 99 ? 21.335 -0.462 -51.835 1.00 40.72 99 ALA A O 1
#